Protein AF-A0A935JIX8-F1 (afdb_monomer_lite)

Sequence (141 aa):
MKSLLCLIFAALILSFLSGCTSTPKPPIAQLSLNVQKNVNPRVNEKRESESRPIVIRVYELKSLATFNESDFFSVRDHYKEVLSNELLNSEEFYLVPNQKLRLTRPLNLDTRYIGVVAAFREIETAQWRASTAVPVDERFS

Radius of gyration: 25.21 Å; chains: 1; bounding box: 54×29×88 Å

Foldseek 3Di:
DVVVVVVVVVVVVVVPPPDDDDDDDFDKDKDKDFAAQQAQWDQDPVRDTDHFKKKKKKFFFLDCPQVVPDDQCCCPVVVCVRRPPGTDDMDMDTGGHRDMDIDIDGDPNSGQKMKMAMDGVCPVPDPRIDMDTDDDPPPVD

pLDDT: mean 88.52, std 14.97, range [47.09, 98.75]

Secondary structure (DSSP, 8-state):
-HHHHHHHHHHHHGGG------PPPPPEEEEEEE--TTSSEEE-TTS-EEE--EEEEEEEES-SHHHHHS-HHHHHHSHHHHHGGGEEEEEEEEE-TT-EEEEEEEPPTT--EEEEEEE-S-TTTS--EEEEEPPP-GGG-

Structure (mmCIF, N/CA/C/O backbone):
data_AF-A0A935JIX8-F1
#
_entry.id   AF-A0A935JIX8-F1
#
loop_
_atom_site.group_PDB
_atom_site.id
_atom_site.type_symbol
_atom_site.label_atom_id
_atom_site.label_alt_id
_atom_site.label_comp_id
_atom_site.label_asym_id
_atom_site.label_entity_id
_atom_site.label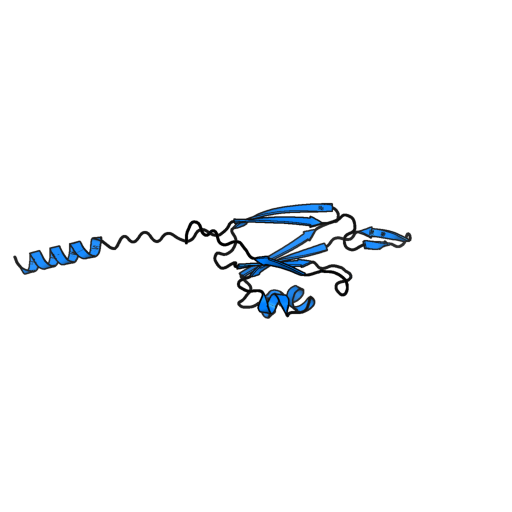_seq_id
_atom_site.pdbx_PDB_ins_code
_atom_site.Cartn_x
_atom_site.Cartn_y
_atom_site.Cartn_z
_atom_site.occupancy
_atom_site.B_iso_or_equiv
_atom_site.auth_seq_id
_atom_site.auth_comp_id
_atom_site.auth_asym_id
_atom_site.auth_atom_id
_atom_site.pdbx_PDB_model_num
ATOM 1 N N . MET A 1 1 ? -34.604 20.244 60.686 1.00 58.12 1 MET A N 1
ATOM 2 C CA . MET A 1 1 ? -33.384 19.406 60.815 1.00 58.12 1 MET A CA 1
ATOM 3 C C . MET A 1 1 ? -33.370 18.209 59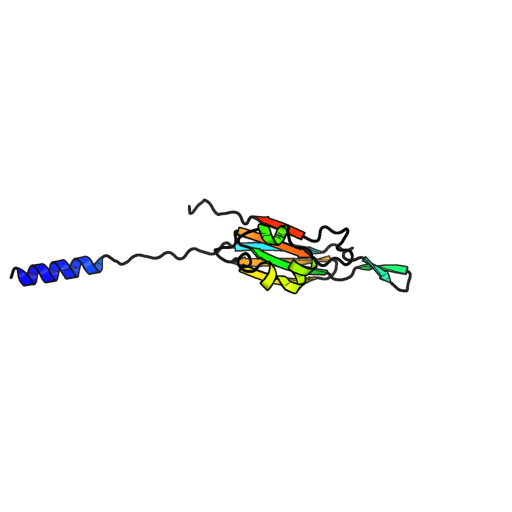.857 1.00 58.12 1 MET A C 1
ATOM 5 O O . MET A 1 1 ? -32.397 18.068 59.136 1.00 58.12 1 MET A O 1
ATOM 9 N N . LYS A 1 2 ? -34.442 17.402 59.754 1.00 54.53 2 LYS A N 1
ATOM 10 C CA . LYS A 1 2 ? -34.524 16.238 58.836 1.00 54.53 2 LYS A CA 1
ATOM 11 C C . LYS A 1 2 ? -34.370 16.594 57.342 1.00 54.53 2 LYS A C 1
ATOM 13 O O . LYS A 1 2 ? -33.636 15.927 56.628 1.00 54.53 2 LYS A O 1
ATOM 18 N N . SER A 1 3 ? -34.984 17.698 56.900 1.00 55.25 3 SER A N 1
ATOM 19 C CA . SER A 1 3 ? -34.879 18.191 55.511 1.00 55.25 3 SER A CA 1
ATOM 20 C C . SER A 1 3 ? -33.489 18.738 55.156 1.00 55.25 3 SER A C 1
ATOM 22 O O . SER A 1 3 ? -33.075 18.646 54.007 1.00 55.25 3 SER A O 1
ATOM 24 N N . LEU A 1 4 ? -32.761 19.281 56.140 1.00 59.28 4 LEU A N 1
ATOM 25 C CA . LEU A 1 4 ? -31.401 19.800 55.954 1.00 59.28 4 LEU A CA 1
ATOM 26 C C . LEU A 1 4 ? -30.385 18.649 55.883 1.00 59.28 4 LEU A C 1
ATOM 28 O O . LEU A 1 4 ? -29.485 18.669 55.055 1.00 59.28 4 LEU A O 1
ATOM 32 N N . LEU A 1 5 ? -30.593 17.601 56.689 1.00 58.69 5 LEU A N 1
ATOM 33 C CA . LEU A 1 5 ? -29.792 16.375 56.658 1.00 58.69 5 LEU A CA 1
ATOM 34 C C . LEU A 1 5 ? -29.950 15.616 55.325 1.00 58.69 5 LEU A C 1
ATOM 36 O O . LEU A 1 5 ? -28.978 15.079 54.809 1.00 58.69 5 LEU A O 1
ATOM 40 N N . CYS A 1 6 ? -31.152 15.629 54.737 1.00 56.78 6 CYS A N 1
ATOM 41 C CA . CYS A 1 6 ? -31.446 14.997 53.445 1.00 56.78 6 CYS A CA 1
ATOM 42 C C . CYS A 1 6 ? -30.776 15.731 52.263 1.00 56.78 6 CYS A C 1
ATOM 44 O O . CYS A 1 6 ? -30.220 15.090 51.375 1.00 56.78 6 CYS A O 1
ATOM 46 N N . LEU A 1 7 ? -30.746 17.071 52.298 1.00 57.03 7 LEU A N 1
ATOM 47 C CA . LEU A 1 7 ? -30.045 17.906 51.310 1.00 57.03 7 LEU A CA 1
ATOM 48 C C . LEU A 1 7 ? -28.519 17.720 51.355 1.00 57.03 7 LEU A C 1
ATOM 50 O O . LEU A 1 7 ? -27.879 17.666 50.308 1.00 57.03 7 LEU A O 1
ATOM 54 N N . ILE A 1 8 ? -27.941 17.561 52.551 1.00 59.75 8 ILE A N 1
ATOM 55 C CA . ILE A 1 8 ? -26.502 17.293 52.721 1.00 59.75 8 ILE A CA 1
ATOM 56 C C . ILE A 1 8 ? -26.146 15.886 52.213 1.00 59.75 8 ILE A C 1
ATOM 58 O O . ILE A 1 8 ? -25.119 15.712 51.559 1.00 59.75 8 ILE A O 1
ATOM 62 N N . PHE A 1 9 ? -27.012 14.892 52.441 1.00 59.19 9 PHE A N 1
ATOM 63 C CA . PHE A 1 9 ? -26.806 13.529 51.938 1.00 59.19 9 PHE A CA 1
ATOM 64 C C . PHE A 1 9 ? -26.919 13.447 50.405 1.00 59.19 9 PHE A C 1
ATOM 66 O O . PHE A 1 9 ? -26.129 12.757 49.768 1.00 59.19 9 PHE A O 1
ATOM 73 N N . ALA A 1 10 ? -27.843 14.202 49.800 1.00 59.91 10 ALA A N 1
ATOM 74 C CA . ALA A 1 10 ? -27.986 14.287 48.345 1.00 59.91 10 ALA A CA 1
ATOM 75 C C . ALA A 1 10 ? -26.792 14.991 47.668 1.00 59.91 10 ALA A C 1
ATOM 77 O O . ALA A 1 10 ? -26.350 14.565 46.603 1.00 59.91 10 ALA A O 1
ATOM 78 N N . ALA A 1 11 ? -26.227 16.025 48.303 1.00 59.22 11 ALA A N 1
ATOM 79 C CA . ALA A 1 11 ? -25.045 16.726 47.797 1.00 59.22 11 ALA A CA 1
ATOM 80 C C . ALA A 1 11 ? -23.758 15.882 47.889 1.00 59.22 11 ALA A C 1
ATOM 82 O O . ALA A 1 11 ? -22.872 16.021 47.050 1.00 59.22 11 ALA A O 1
ATOM 83 N N . LEU A 1 12 ? -23.659 14.974 48.868 1.00 58.03 12 LEU A N 1
ATOM 84 C CA . LEU A 1 12 ? -22.493 14.101 49.043 1.00 58.03 12 LEU A CA 1
ATOM 85 C C . LEU A 1 12 ? -22.431 12.967 48.001 1.00 58.03 12 LEU A C 1
ATOM 87 O O . LEU A 1 12 ? -21.345 12.515 47.648 1.00 58.03 12 LEU A O 1
ATOM 91 N N . ILE A 1 13 ? -23.583 12.545 47.466 1.00 60.00 13 ILE A N 1
ATOM 92 C CA . ILE A 1 13 ? -23.688 11.490 46.441 1.00 60.00 13 ILE A CA 1
ATOM 93 C C . ILE A 1 13 ? -23.290 12.009 45.045 1.00 60.00 13 ILE A C 1
ATOM 95 O O . ILE A 1 13 ? -22.760 11.248 44.236 1.00 60.00 13 ILE A O 1
ATOM 99 N N . LEU A 1 14 ? -23.457 13.308 44.767 1.00 57.06 14 LEU A N 1
ATOM 100 C CA . LEU A 1 14 ? -23.070 13.914 43.482 1.00 57.06 14 LEU A CA 1
ATOM 101 C C . LEU A 1 14 ? -21.549 14.093 43.312 1.00 57.06 14 LEU A C 1
ATOM 103 O O . LEU A 1 14 ? -21.069 14.240 42.190 1.00 57.06 14 LEU A O 1
ATOM 107 N N . SER A 1 15 ? -20.785 14.039 44.405 1.00 59.06 15 SER A N 1
ATOM 108 C CA . SER A 1 15 ? -19.331 14.261 44.414 1.00 59.06 15 SER A CA 1
ATOM 109 C C . SER A 1 15 ? -18.500 13.016 44.069 1.00 59.06 15 SER A C 1
ATOM 111 O O . SER A 1 15 ? -17.277 13.101 44.023 1.00 59.06 15 SER A O 1
ATOM 113 N N . PHE A 1 16 ? -19.136 11.866 43.814 1.00 58.94 16 PHE A N 1
ATOM 114 C CA . PHE A 1 16 ? -18.458 10.593 43.518 1.00 58.94 16 PHE A CA 1
ATOM 115 C C . PHE A 1 16 ? -18.415 10.208 42.027 1.00 58.94 16 PHE A C 1
ATOM 117 O O . PHE A 1 16 ? -17.933 9.129 41.695 1.00 58.94 16 PHE A O 1
ATOM 124 N N . LEU A 1 17 ? -18.849 11.076 41.104 1.00 59.16 17 LEU A N 1
ATOM 125 C CA . LEU A 1 17 ? -18.787 10.815 39.653 1.00 59.16 17 LEU A CA 1
ATOM 126 C C . LEU A 1 17 ? -17.530 11.372 38.958 1.00 59.16 17 LEU A C 1
ATOM 128 O O . LEU A 1 17 ? -17.558 11.701 37.773 1.00 59.16 17 LEU A O 1
ATOM 132 N N . SER A 1 18 ? -16.393 11.434 39.652 1.00 61.81 18 SER A N 1
ATOM 133 C CA . SER A 1 18 ? -15.092 11.669 39.011 1.00 61.81 18 SER A CA 1
ATOM 134 C C . SER A 1 18 ? -14.605 10.393 38.311 1.00 61.81 18 SER A C 1
ATOM 136 O O . SER A 1 18 ? -13.664 9.739 38.749 1.00 61.81 18 SER A O 1
ATOM 138 N N . GLY A 1 19 ? -15.282 10.003 37.230 1.00 61.88 19 GLY A N 1
ATOM 139 C CA . GLY A 1 19 ? -14.816 8.941 36.346 1.00 61.88 19 GLY A CA 1
ATOM 140 C C . GLY A 1 19 ? -13.619 9.427 35.530 1.00 61.88 19 GLY A C 1
ATOM 141 O O . GLY A 1 19 ? -13.766 10.284 34.661 1.00 61.88 19 GLY A O 1
ATOM 142 N N . CYS A 1 20 ? -12.431 8.882 35.789 1.00 69.88 20 CYS A N 1
ATOM 143 C CA . CYS A 1 20 ? -11.285 9.043 34.899 1.00 69.88 20 CYS A CA 1
ATOM 144 C C . CYS A 1 20 ? -11.568 8.288 33.594 1.00 69.88 20 CYS A C 1
ATOM 146 O O . CYS A 1 20 ? -11.413 7.071 33.533 1.00 69.88 20 CYS A O 1
ATOM 148 N N . THR A 1 21 ? -11.993 8.994 32.548 1.00 68.38 21 THR A N 1
ATOM 149 C CA . THR A 1 21 ? -12.050 8.421 31.200 1.00 68.38 21 THR A CA 1
ATOM 150 C C . THR A 1 21 ? -10.622 8.318 30.657 1.00 68.38 21 THR A C 1
ATOM 152 O O . THR A 1 21 ? -9.989 9.325 30.342 1.00 68.38 21 THR A O 1
ATOM 155 N N . SER A 1 22 ? -10.047 7.112 30.625 1.00 70.50 22 SER A N 1
ATOM 156 C CA . SER A 1 22 ? -8.771 6.887 29.942 1.00 70.50 22 SER A CA 1
ATOM 157 C C . SER A 1 22 ? -9.043 6.776 28.448 1.00 70.50 22 SER A C 1
ATOM 159 O O . SER A 1 22 ? -9.650 5.806 27.995 1.00 70.50 22 SER A O 1
ATOM 161 N N . THR A 1 23 ? -8.615 7.771 27.676 1.00 75.62 23 THR A N 1
ATOM 162 C CA . THR A 1 23 ? -8.717 7.720 26.219 1.00 75.62 23 THR A CA 1
ATOM 163 C C . THR A 1 23 ? -7.809 6.611 25.672 1.00 75.62 23 THR A C 1
ATOM 165 O O . THR A 1 23 ? -6.638 6.536 26.058 1.00 75.62 23 THR A O 1
ATOM 168 N N . PRO A 1 24 ? -8.314 5.732 24.784 1.00 79.25 24 PRO A N 1
ATOM 169 C CA . PRO A 1 24 ? -7.492 4.704 24.158 1.00 79.25 24 PRO A CA 1
ATOM 170 C C . PRO A 1 24 ? -6.310 5.329 23.413 1.00 79.25 24 PRO A C 1
ATOM 172 O O . PRO A 1 24 ? -6.476 6.290 22.656 1.00 79.25 24 PRO A O 1
ATOM 175 N N . LYS A 1 25 ? -5.104 4.794 23.625 1.00 83.75 25 LYS A N 1
ATOM 176 C CA . LYS A 1 25 ? -3.908 5.268 22.925 1.00 83.75 25 LYS A CA 1
ATOM 177 C C . LYS A 1 25 ? -3.842 4.630 21.534 1.00 83.75 25 LYS A C 1
ATOM 179 O O . LYS A 1 25 ? -3.917 3.405 21.446 1.00 83.75 25 LYS A O 1
ATOM 184 N N . PRO A 1 26 ? -3.644 5.415 20.461 1.00 85.56 26 PRO A N 1
ATOM 185 C CA . PRO A 1 26 ? -3.529 4.851 19.127 1.00 85.56 26 PRO A CA 1
ATOM 186 C C . PRO A 1 26 ? -2.311 3.929 18.979 1.00 85.56 26 PRO A C 1
ATOM 188 O O . PRO A 1 26 ? -1.241 4.247 19.521 1.00 85.56 26 PRO A O 1
ATOM 191 N N . PRO A 1 27 ? -2.436 2.812 18.238 1.00 87.38 27 PRO A N 1
ATOM 192 C CA . PRO A 1 27 ? -1.301 1.948 17.957 1.00 87.38 27 PRO A CA 1
ATOM 193 C C . PRO A 1 27 ? -0.271 2.691 17.097 1.00 87.38 27 PRO A C 1
ATOM 195 O O . PRO A 1 27 ? -0.619 3.503 16.239 1.00 87.38 27 PRO A O 1
ATOM 198 N N . ILE A 1 28 ? 1.016 2.425 17.330 1.00 90.56 28 ILE A N 1
ATOM 199 C CA . ILE A 1 28 ? 2.112 3.024 16.559 1.00 90.56 28 ILE A CA 1
ATOM 200 C C . ILE A 1 28 ? 2.622 2.003 15.548 1.00 90.56 28 ILE A C 1
ATOM 202 O O . ILE A 1 28 ? 3.109 0.941 15.932 1.00 90.56 28 ILE A O 1
ATOM 206 N N . ALA A 1 29 ? 2.568 2.350 14.265 1.00 90.94 29 ALA A N 1
ATOM 207 C CA . ALA A 1 29 ? 3.120 1.529 13.198 1.00 90.94 29 ALA A CA 1
ATOM 208 C C . ALA A 1 29 ? 4.496 2.031 12.757 1.00 90.94 29 ALA A C 1
ATOM 210 O O . ALA A 1 29 ? 4.761 3.236 12.707 1.00 90.94 29 ALA A O 1
ATOM 211 N N . GLN A 1 30 ? 5.357 1.080 12.392 1.00 93.25 30 GLN A N 1
ATOM 212 C CA . GLN A 1 30 ? 6.604 1.332 11.680 1.00 93.25 30 GLN A CA 1
ATOM 213 C C . GLN A 1 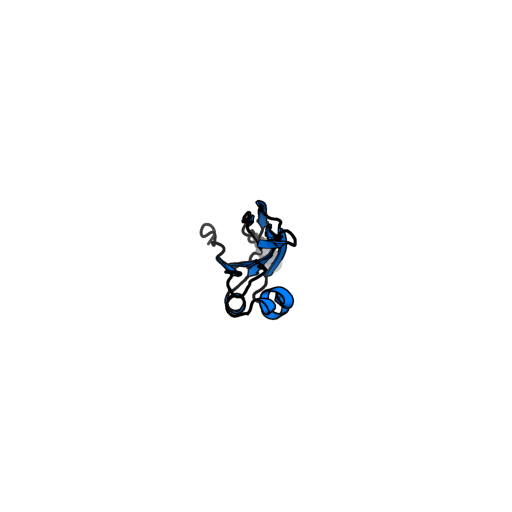30 ? 6.477 0.765 10.269 1.00 93.25 30 GLN A C 1
ATOM 215 O O . GLN A 1 30 ? 6.425 -0.449 10.082 1.00 93.25 30 GLN A O 1
ATOM 220 N N . LEU A 1 31 ? 6.435 1.644 9.274 1.00 92.56 31 LEU A N 1
ATOM 221 C CA . LEU A 1 31 ? 6.364 1.268 7.870 1.00 92.56 31 LEU A CA 1
ATOM 222 C C . LEU A 1 31 ? 7.746 1.401 7.226 1.00 92.56 31 LEU A C 1
ATOM 224 O O . LEU A 1 31 ? 8.403 2.432 7.365 1.00 92.56 31 LEU A O 1
ATOM 228 N N . SER A 1 32 ? 8.172 0.375 6.485 1.00 96.12 32 SER A N 1
ATOM 229 C CA . SER A 1 32 ? 9.389 0.409 5.667 1.00 96.12 32 SER A CA 1
ATOM 230 C C . SER A 1 32 ? 9.046 0.086 4.217 1.00 96.12 32 SER A C 1
ATOM 232 O O . SER A 1 32 ? 8.748 -1.060 3.891 1.00 96.12 32 SER A O 1
ATOM 234 N N . LEU A 1 33 ? 9.137 1.082 3.339 1.00 96.56 33 LEU A N 1
ATOM 235 C CA . LEU A 1 33 ? 8.995 0.909 1.894 1.00 96.56 33 LEU A CA 1
ATOM 236 C C . LEU A 1 33 ? 10.388 0.840 1.269 1.00 96.56 33 LEU A C 1
ATOM 238 O O . LEU A 1 33 ? 11.155 1.801 1.340 1.00 96.56 33 LEU A O 1
ATOM 242 N N . ASN A 1 34 ? 10.723 -0.305 0.676 1.00 97.69 34 ASN A N 1
ATOM 243 C CA . ASN A 1 34 ? 12.036 -0.566 0.090 1.00 97.69 34 ASN A CA 1
ATOM 244 C C . ASN A 1 34 ? 11.881 -0.792 -1.415 1.00 97.69 34 ASN A C 1
ATOM 246 O O . ASN A 1 34 ? 11.445 -1.861 -1.841 1.00 97.69 34 ASN A O 1
ATOM 250 N N . VAL A 1 35 ? 12.238 0.207 -2.221 1.00 97.75 35 VAL A N 1
ATOM 251 C CA . VAL A 1 35 ? 12.108 0.130 -3.677 1.00 97.75 35 VAL A CA 1
ATOM 252 C C . VAL A 1 35 ? 13.350 -0.509 -4.282 1.00 97.75 35 VAL A C 1
ATOM 254 O O . VAL A 1 35 ? 14.472 -0.043 -4.085 1.00 97.75 35 VAL A O 1
ATOM 257 N N . GLN A 1 36 ? 13.144 -1.586 -5.036 1.00 96.44 36 GLN A N 1
ATOM 258 C CA . GLN A 1 36 ? 14.224 -2.327 -5.681 1.00 96.44 36 GLN A CA 1
ATOM 259 C C . GLN A 1 36 ? 14.860 -1.535 -6.828 1.00 96.44 36 GLN A C 1
ATOM 261 O O . GLN A 1 36 ? 14.227 -0.683 -7.455 1.00 96.44 36 GLN A O 1
ATOM 266 N N . LYS A 1 37 ? 16.121 -1.850 -7.141 1.00 95.75 37 LYS A N 1
ATOM 267 C CA . LYS A 1 37 ? 16.881 -1.198 -8.220 1.00 95.75 37 LYS A CA 1
ATOM 268 C C . LYS A 1 37 ? 16.178 -1.279 -9.575 1.00 95.75 37 LYS A C 1
ATOM 270 O O . LYS A 1 37 ? 16.274 -0.345 -10.361 1.00 95.75 37 LYS A O 1
ATOM 275 N N . ASN A 1 38 ? 15.523 -2.397 -9.864 1.00 94.31 38 ASN A N 1
ATOM 276 C CA . ASN A 1 38 ? 14.923 -2.730 -11.155 1.00 94.31 38 ASN A CA 1
ATOM 277 C C . ASN A 1 38 ? 13.412 -2.451 -11.215 1.00 94.31 38 ASN A C 1
ATOM 279 O O . ASN A 1 38 ? 12.723 -3.067 -12.021 1.00 94.31 38 ASN A O 1
ATOM 283 N N . VAL A 1 39 ? 12.880 -1.572 -10.359 1.00 96.50 39 VAL A N 1
ATOM 284 C CA . VAL A 1 39 ? 11.456 -1.213 -10.396 1.00 96.50 39 VAL A CA 1
ATOM 285 C C . VAL A 1 39 ? 11.082 -0.561 -11.738 1.00 96.50 39 VAL A C 1
ATOM 287 O O . VAL A 1 39 ? 11.846 0.238 -12.284 1.00 96.50 39 VAL A O 1
ATOM 290 N N . ASN A 1 40 ? 9.910 -0.923 -12.276 1.00 95.69 40 ASN A N 1
ATOM 291 C CA . ASN A 1 40 ? 9.352 -0.406 -13.534 1.00 95.69 40 ASN A CA 1
ATOM 292 C C . ASN A 1 40 ? 10.393 -0.268 -14.675 1.00 95.69 40 ASN A C 1
ATOM 294 O O . ASN A 1 40 ? 10.576 0.832 -15.207 1.00 95.69 40 ASN A O 1
ATOM 298 N N . PRO A 1 41 ? 11.098 -1.351 -15.061 1.00 94.00 41 PRO A N 1
ATOM 299 C CA . PRO A 1 41 ? 12.208 -1.270 -16.008 1.00 94.00 41 PRO A CA 1
ATOM 300 C C . PRO A 1 41 ? 11.690 -0.994 -17.422 1.00 94.00 41 PRO A C 1
ATOM 302 O O . PRO A 1 41 ? 10.781 -1.671 -17.895 1.00 94.00 41 PRO A O 1
ATOM 305 N N . ARG A 1 42 ? 12.233 -0.005 -18.133 1.00 92.19 42 ARG A N 1
ATOM 306 C CA . ARG A 1 42 ? 11.862 0.349 -19.516 1.00 92.19 42 ARG A CA 1
ATOM 307 C C . ARG A 1 42 ? 13.085 0.312 -20.421 1.00 92.19 42 ARG A C 1
ATOM 309 O O . ARG A 1 42 ? 14.143 0.772 -20.022 1.00 92.19 42 ARG A O 1
ATOM 316 N N . VAL A 1 43 ? 12.922 -0.150 -21.657 1.00 93.06 43 VAL A N 1
ATOM 317 C CA . VAL A 1 43 ? 13.957 0.013 -22.684 1.00 93.06 43 VAL A CA 1
ATOM 318 C C . VAL A 1 43 ? 13.924 1.453 -23.203 1.00 93.06 43 VAL A C 1
ATOM 320 O O . VAL A 1 43 ? 12.884 1.920 -23.674 1.00 93.06 43 VAL A O 1
ATOM 323 N N . ASN A 1 44 ? 15.037 2.172 -23.075 1.00 90.25 44 ASN A N 1
ATOM 324 C CA . ASN A 1 44 ? 15.183 3.535 -23.588 1.00 90.25 44 ASN A CA 1
ATOM 325 C C . ASN A 1 44 ? 15.579 3.545 -25.083 1.00 90.25 44 ASN A C 1
ATOM 327 O O . ASN A 1 44 ? 15.780 2.499 -25.700 1.00 90.25 44 ASN A O 1
ATOM 331 N N . GLU A 1 45 ? 15.721 4.732 -25.677 1.00 93.19 45 GLU A N 1
ATOM 332 C CA . GLU A 1 45 ? 16.084 4.902 -27.098 1.00 93.19 45 GLU A CA 1
ATOM 333 C C . GLU A 1 45 ? 17.434 4.264 -27.467 1.00 93.19 45 GLU A C 1
ATOM 335 O O . GLU A 1 45 ? 17.641 3.857 -28.609 1.00 93.19 45 GLU A O 1
ATOM 340 N N . LYS A 1 46 ? 18.336 4.109 -26.490 1.00 94.25 46 LYS A N 1
ATOM 341 C CA . LYS A 1 46 ? 19.649 3.468 -26.649 1.00 94.25 46 LYS A CA 1
ATOM 342 C C . LYS A 1 46 ? 19.605 1.944 -26.501 1.00 94.25 46 LYS A C 1
ATOM 344 O O . LYS A 1 46 ? 20.651 1.306 -26.530 1.00 94.25 46 LYS A O 1
ATOM 349 N N . ARG A 1 47 ? 18.412 1.349 -26.373 1.00 92.94 47 ARG A N 1
ATOM 350 C CA . ARG A 1 47 ? 18.194 -0.086 -26.108 1.00 92.94 47 ARG A CA 1
ATOM 351 C C . ARG A 1 47 ? 18.746 -0.563 -24.760 1.00 92.94 47 ARG A C 1
ATOM 353 O O . ARG A 1 47 ? 19.045 -1.742 -24.593 1.00 92.94 47 ARG A O 1
ATOM 360 N N . GLU A 1 48 ? 18.837 0.333 -23.784 1.00 93.62 48 GLU A N 1
ATOM 361 C CA . GLU A 1 48 ? 19.279 0.016 -22.424 1.00 93.62 48 GLU A CA 1
ATOM 362 C C . GLU A 1 48 ? 18.080 -0.066 -21.472 1.00 93.62 48 GLU A C 1
ATOM 364 O O . GLU A 1 48 ? 17.090 0.652 -21.637 1.00 93.62 48 GLU A O 1
ATOM 369 N N . SER A 1 49 ? 18.168 -0.928 -20.454 1.00 91.44 49 SER A N 1
ATOM 370 C CA . SER A 1 49 ? 17.159 -1.002 -19.393 1.00 91.44 49 SER A CA 1
ATOM 371 C C . SER A 1 49 ? 17.323 0.158 -18.412 1.00 91.44 49 SER A C 1
ATOM 373 O O . SER A 1 49 ? 18.341 0.273 -17.733 1.00 91.44 49 SER A O 1
ATOM 375 N N . GLU A 1 50 ? 16.277 0.960 -18.269 1.00 94.25 50 GLU A N 1
ATOM 376 C CA . GLU A 1 50 ? 16.199 2.106 -17.374 1.00 94.25 50 GLU A CA 1
ATOM 377 C C . GLU A 1 50 ? 15.043 1.924 -16.383 1.00 94.25 50 GLU A C 1
ATOM 379 O O . GLU A 1 50 ? 13.876 1.823 -16.769 1.00 94.25 50 GLU A O 1
ATOM 384 N N . SER A 1 51 ? 15.361 1.892 -15.091 1.00 96.00 51 SER A N 1
ATOM 385 C CA . SER A 1 51 ? 14.361 1.804 -14.024 1.00 96.00 51 SER A CA 1
ATOM 386 C C . SER A 1 51 ? 13.624 3.126 -13.849 1.00 96.00 51 SER A C 1
ATOM 388 O O . SER A 1 51 ? 14.239 4.195 -13.847 1.00 96.00 51 SER A O 1
ATOM 390 N N . ARG A 1 52 ? 12.306 3.062 -13.653 1.00 96.69 52 ARG A N 1
ATOM 391 C CA . ARG A 1 52 ? 11.455 4.245 -13.474 1.00 96.69 52 ARG A CA 1
ATOM 392 C C . ARG A 1 52 ? 10.846 4.286 -12.072 1.00 96.69 52 ARG A C 1
ATOM 394 O O . ARG A 1 52 ? 10.677 3.239 -11.458 1.00 96.69 52 ARG A O 1
ATOM 401 N N . PRO A 1 53 ? 10.519 5.477 -11.547 1.00 97.25 53 PRO A N 1
ATOM 402 C CA . PRO A 1 53 ? 9.876 5.607 -10.242 1.00 97.25 53 PRO A CA 1
ATOM 403 C C . PRO A 1 53 ? 8.555 4.835 -10.131 1.00 97.25 53 PRO A C 1
ATOM 405 O O . PRO A 1 53 ? 7.953 4.431 -11.132 1.00 97.25 53 PRO A O 1
ATOM 408 N N . ILE A 1 54 ? 8.111 4.637 -8.894 1.00 98.06 54 ILE A N 1
ATOM 409 C CA . ILE A 1 54 ? 6.856 3.968 -8.558 1.00 98.06 54 ILE A CA 1
ATOM 410 C C . ILE A 1 54 ? 6.036 4.826 -7.600 1.00 98.06 54 ILE A C 1
ATOM 412 O O . ILE A 1 54 ? 6.578 5.461 -6.695 1.00 98.06 54 ILE A O 1
ATOM 416 N N . VAL A 1 55 ? 4.720 4.819 -7.800 1.00 98.06 55 VAL A N 1
ATOM 417 C CA . VAL A 1 55 ? 3.763 5.390 -6.851 1.00 98.06 55 VAL A CA 1
ATOM 418 C C . VAL A 1 55 ? 3.228 4.274 -5.969 1.00 98.06 55 VAL A C 1
ATOM 420 O O . VAL A 1 55 ? 2.725 3.274 -6.482 1.00 98.06 55 VAL A O 1
ATOM 423 N N . ILE A 1 56 ? 3.322 4.451 -4.656 1.00 98.25 56 ILE A N 1
ATOM 424 C CA . ILE A 1 56 ? 2.794 3.524 -3.657 1.00 98.25 56 ILE A CA 1
ATOM 425 C C . ILE A 1 56 ? 1.769 4.262 -2.808 1.00 98.25 56 ILE A C 1
ATOM 427 O O . ILE A 1 56 ? 2.082 5.303 -2.239 1.00 98.25 56 ILE A O 1
ATOM 431 N N . ARG A 1 57 ? 0.566 3.705 -2.690 1.00 98.38 57 ARG A N 1
ATOM 432 C CA . ARG A 1 57 ? -0.465 4.176 -1.771 1.00 98.38 57 ARG A CA 1
ATOM 433 C C . ARG A 1 57 ? -0.619 3.192 -0.625 1.00 98.38 57 ARG A C 1
ATOM 435 O O . ARG A 1 57 ? -0.719 1.987 -0.844 1.00 98.38 57 ARG A O 1
ATOM 442 N N . VAL A 1 58 ? -0.617 3.720 0.587 1.00 98.19 58 VAL A N 1
ATOM 443 C CA . VAL A 1 58 ? -0.826 2.980 1.829 1.00 98.19 58 VAL A CA 1
ATOM 444 C C . VAL A 1 58 ? -2.188 3.373 2.372 1.00 98.19 58 VAL A C 1
ATOM 446 O O . VAL A 1 58 ? -2.520 4.556 2.382 1.00 98.19 58 VAL A O 1
ATOM 449 N N . TYR A 1 59 ? -2.963 2.393 2.817 1.00 98.44 59 TYR A N 1
ATOM 450 C CA . TYR A 1 59 ? -4.301 2.576 3.363 1.00 98.44 59 TYR A CA 1
ATOM 451 C C . TYR A 1 59 ? -4.346 2.040 4.784 1.00 98.44 59 TYR A C 1
ATOM 453 O O . TYR A 1 59 ? -3.841 0.951 5.060 1.00 98.44 59 TYR A O 1
ATOM 461 N N . GLU A 1 60 ? -5.007 2.778 5.659 1.00 98.31 60 GLU A N 1
ATOM 462 C CA . GLU A 1 60 ? -5.485 2.268 6.934 1.00 98.31 60 GLU A CA 1
ATOM 463 C C . GLU A 1 60 ? -6.935 1.830 6.760 1.00 98.31 60 GLU A C 1
ATOM 465 O O . GLU A 1 60 ? -7.765 2.608 6.277 1.00 98.31 60 GLU A O 1
ATOM 470 N N . LEU A 1 61 ? -7.230 0.582 7.120 1.00 98.62 61 LEU A N 1
ATOM 471 C CA . LEU A 1 61 ? -8.496 -0.064 6.796 1.00 98.62 61 LEU A CA 1
ATOM 472 C C . LEU A 1 61 ? -9.138 -0.724 8.023 1.00 98.62 61 LEU A C 1
ATOM 474 O O . LEU A 1 61 ? -8.452 -1.333 8.852 1.00 98.62 61 LEU A O 1
ATOM 478 N N . LYS A 1 62 ? -10.472 -0.659 8.101 1.00 98.12 62 LYS A N 1
ATOM 479 C CA . LYS A 1 62 ? -11.285 -1.423 9.069 1.00 98.12 62 LYS A CA 1
ATOM 480 C C . LYS A 1 62 ? -11.451 -2.889 8.663 1.00 98.12 62 LYS A C 1
ATOM 482 O O . LYS A 1 62 ? -11.547 -3.760 9.522 1.00 98.12 62 LYS A O 1
ATOM 487 N N . SER A 1 63 ? -11.496 -3.150 7.359 1.00 98.12 63 SER A N 1
ATOM 488 C CA . SER A 1 63 ? -11.769 -4.448 6.734 1.00 98.12 63 SER A CA 1
ATOM 489 C C . SER A 1 63 ? -10.996 -4.548 5.415 1.00 98.12 63 SER A C 1
ATOM 491 O O . SER A 1 63 ? -10.565 -3.536 4.868 1.00 98.12 63 SER A O 1
ATOM 493 N N . LEU A 1 64 ? -10.784 -5.773 4.930 1.00 98.56 64 LEU A N 1
ATOM 494 C CA . LEU A 1 64 ? -10.145 -6.038 3.638 1.00 98.56 64 LEU A CA 1
ATOM 495 C C . LEU A 1 64 ? -11.132 -6.482 2.553 1.00 98.56 64 LEU A C 1
ATOM 497 O O . LEU A 1 64 ? -10.678 -6.785 1.453 1.00 98.56 64 LEU A O 1
ATOM 501 N N . ALA A 1 65 ? -12.434 -6.573 2.847 1.00 98.19 65 ALA A N 1
ATOM 502 C CA . ALA A 1 65 ? -13.409 -7.165 1.932 1.00 98.19 65 ALA A CA 1
ATOM 503 C C . ALA A 1 65 ? -13.425 -6.429 0.585 1.00 98.19 65 ALA A C 1
ATOM 505 O O . ALA A 1 65 ? -13.029 -6.999 -0.433 1.00 98.19 65 ALA A O 1
ATOM 506 N N . THR A 1 66 ? -13.730 -5.130 0.588 1.00 98.56 66 THR A N 1
ATOM 507 C CA . THR A 1 66 ? -13.769 -4.349 -0.653 1.00 98.56 66 THR A CA 1
ATOM 508 C C . THR A 1 66 ? -12.371 -4.148 -1.228 1.00 98.56 66 THR A C 1
ATOM 510 O O . THR A 1 66 ? -12.179 -4.219 -2.443 1.00 98.56 66 THR A O 1
ATOM 513 N N . PHE A 1 67 ? -11.362 -3.956 -0.370 1.00 98.75 67 PHE A N 1
ATOM 514 C CA . PHE A 1 67 ? -9.970 -3.790 -0.802 1.00 98.75 67 PHE A CA 1
ATOM 515 C C . PHE A 1 67 ? -9.439 -4.985 -1.601 1.00 98.75 67 PHE A C 1
ATOM 517 O O . PHE A 1 67 ? -8.683 -4.774 -2.549 1.00 98.75 67 PHE A O 1
ATOM 524 N N . ASN A 1 68 ? -9.809 -6.217 -1.235 1.00 98.38 68 ASN A N 1
ATOM 525 C CA . ASN A 1 68 ? -9.361 -7.442 -1.900 1.00 98.38 68 ASN A CA 1
ATOM 526 C C . ASN A 1 68 ? -10.186 -7.789 -3.148 1.00 98.38 68 ASN A C 1
ATOM 528 O O . ASN A 1 68 ? -9.653 -8.397 -4.076 1.00 98.38 68 ASN A O 1
ATOM 532 N N . GLU A 1 69 ? -11.461 -7.420 -3.184 1.00 97.75 69 GLU A N 1
ATOM 533 C CA . GLU A 1 69 ? -12.352 -7.737 -4.308 1.00 97.75 69 GLU A CA 1
ATOM 534 C C . GLU A 1 69 ? -12.245 -6.728 -5.455 1.00 97.75 69 GLU A C 1
ATOM 536 O O . GLU A 1 69 ? -12.452 -7.077 -6.615 1.00 97.75 69 GLU A O 1
ATOM 541 N N . SER A 1 70 ? -11.874 -5.487 -5.145 1.00 98.19 70 SER A N 1
ATOM 542 C CA . SER A 1 70 ? -11.789 -4.413 -6.132 1.00 98.19 70 SER A CA 1
ATOM 543 C C . SER A 1 70 ? -10.605 -4.579 -7.089 1.00 98.19 70 SER A C 1
ATOM 545 O O . SER A 1 70 ? -9.527 -5.055 -6.706 1.00 98.19 70 SER A O 1
ATOM 547 N N . ASP A 1 71 ? -10.792 -4.135 -8.332 1.00 97.88 71 ASP A N 1
ATOM 548 C CA . ASP A 1 71 ? -9.725 -4.043 -9.326 1.00 97.88 71 ASP A CA 1
ATOM 549 C C . ASP A 1 71 ? -8.726 -2.914 -9.004 1.00 97.88 71 ASP A C 1
ATOM 551 O O . ASP A 1 71 ? -8.960 -2.067 -8.136 1.00 97.88 71 ASP A O 1
ATOM 555 N N . PHE A 1 72 ? -7.602 -2.906 -9.726 1.00 97.69 72 PHE A N 1
ATOM 556 C CA . PHE A 1 72 ? -6.515 -1.947 -9.533 1.00 97.69 72 PHE A CA 1
ATOM 557 C C . PHE A 1 72 ? -6.949 -0.483 -9.686 1.00 97.69 72 PHE A C 1
ATOM 559 O O . PHE A 1 72 ? -6.595 0.338 -8.842 1.00 97.69 72 PHE A O 1
ATOM 566 N N . PHE A 1 73 ? -7.683 -0.142 -10.748 1.00 96.38 73 PHE A N 1
ATOM 567 C CA . PHE A 1 73 ? -8.058 1.243 -11.047 1.00 96.38 73 PHE A CA 1
ATOM 568 C C . PHE A 1 73 ? -9.064 1.764 -10.022 1.00 96.38 73 PHE A C 1
ATOM 570 O O . PHE A 1 73 ? -8.905 2.869 -9.502 1.00 96.38 73 PHE A O 1
ATOM 577 N N . SER A 1 74 ? -10.023 0.922 -9.642 1.00 98.00 74 SER A N 1
ATOM 578 C CA . SER A 1 74 ? -10.993 1.193 -8.585 1.00 98.00 74 SER A CA 1
ATOM 579 C C . SER A 1 74 ? -10.299 1.564 -7.268 1.00 98.00 74 SER A C 1
ATOM 581 O O . SER A 1 74 ? -10.541 2.642 -6.721 1.00 98.00 74 SER A O 1
ATOM 583 N N . VAL A 1 75 ? -9.371 0.734 -6.774 1.00 97.56 75 VAL A N 1
ATOM 584 C CA . VAL A 1 75 ? -8.686 1.018 -5.496 1.00 97.56 75 VAL A CA 1
ATOM 585 C C . VAL A 1 75 ? -7.594 2.072 -5.596 1.00 97.56 75 VAL A C 1
ATOM 587 O O . VAL A 1 75 ? -7.159 2.571 -4.561 1.00 97.56 75 VAL A O 1
ATOM 590 N N . ARG A 1 76 ? -7.103 2.405 -6.789 1.00 96.31 76 ARG A N 1
ATOM 591 C CA . ARG A 1 76 ? -6.044 3.403 -6.969 1.00 96.31 76 ARG A CA 1
ATOM 592 C C . ARG A 1 76 ? -6.609 4.806 -7.148 1.00 96.31 76 ARG A C 1
ATOM 594 O O . ARG A 1 76 ? -6.197 5.715 -6.429 1.00 96.31 76 ARG A O 1
ATOM 601 N N . ASP A 1 77 ? -7.532 4.960 -8.087 1.00 96.12 77 ASP A N 1
ATOM 602 C CA . ASP A 1 77 ? -7.981 6.261 -8.584 1.00 96.12 77 ASP A CA 1
ATOM 603 C C . ASP A 1 77 ? -9.308 6.695 -7.933 1.00 96.12 77 ASP A C 1
ATOM 605 O O . ASP A 1 77 ? -9.538 7.889 -7.741 1.00 96.12 77 ASP A O 1
ATOM 609 N N . HIS A 1 78 ? -10.140 5.735 -7.506 1.00 98.12 78 HIS A N 1
ATOM 610 C CA . HIS A 1 78 ? -11.472 5.957 -6.910 1.00 98.12 78 HIS A CA 1
ATOM 611 C C . HIS A 1 78 ? -11.591 5.404 -5.483 1.00 98.12 78 HIS A C 1
ATOM 613 O O . HIS A 1 78 ? -12.654 5.010 -5.006 1.00 98.12 78 HIS A O 1
ATOM 619 N N . TYR A 1 79 ? -10.461 5.341 -4.784 1.00 98.25 79 TYR A N 1
ATOM 620 C CA . TYR A 1 79 ? -10.335 4.626 -3.520 1.00 98.25 79 TYR A CA 1
ATOM 621 C C . TYR A 1 79 ? -11.260 5.133 -2.409 1.00 98.25 79 TYR A C 1
ATOM 623 O O . TYR A 1 79 ? -11.651 4.347 -1.551 1.00 98.25 79 TYR A O 1
ATOM 631 N N . LYS A 1 80 ? -11.603 6.428 -2.387 1.00 98.44 80 LYS A N 1
ATOM 632 C CA . LYS A 1 80 ? -12.480 6.992 -1.350 1.00 98.44 80 LYS A CA 1
ATOM 633 C C . LYS A 1 80 ? -13.901 6.475 -1.508 1.00 98.44 80 LYS A C 1
ATOM 635 O O . LYS A 1 80 ? -14.524 6.090 -0.527 1.00 98.44 80 LYS A O 1
ATOM 640 N N . GLU A 1 81 ? -14.390 6.462 -2.739 1.00 98.50 81 GLU A N 1
ATOM 641 C CA . GLU A 1 81 ? -15.727 6.010 -3.094 1.00 98.50 81 GLU A CA 1
ATOM 642 C C . GLU A 1 81 ? -15.833 4.488 -2.982 1.00 98.50 81 GLU A C 1
ATOM 644 O O . GLU A 1 81 ? -16.796 3.981 -2.415 1.00 98.50 81 GLU A O 1
ATOM 649 N N . VAL A 1 82 ? -14.817 3.773 -3.472 1.00 98.25 82 VAL A N 1
ATOM 650 C CA . VAL A 1 82 ? -14.770 2.306 -3.488 1.00 98.25 82 VAL A CA 1
ATOM 651 C C . VAL A 1 82 ? -14.639 1.741 -2.077 1.00 98.2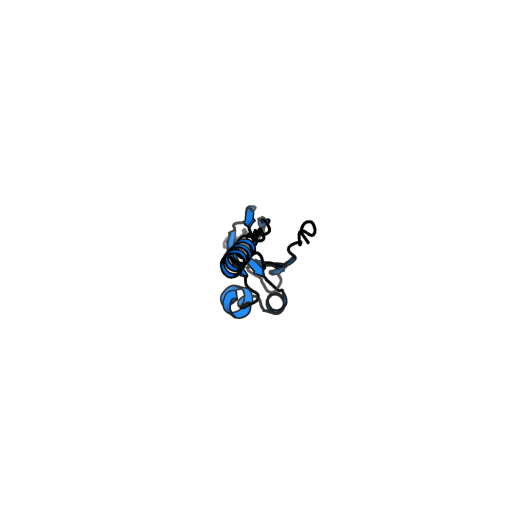5 82 VAL A C 1
ATOM 653 O O . VAL A 1 82 ? -15.425 0.888 -1.685 1.00 98.25 82 VAL A O 1
ATOM 656 N N . LEU A 1 83 ? -13.673 2.220 -1.289 1.00 98.50 83 LEU A N 1
ATOM 657 C CA . LEU A 1 83 ? -13.417 1.675 0.047 1.00 98.50 83 LEU A CA 1
ATOM 658 C C . LEU A 1 83 ? -14.364 2.261 1.102 1.00 98.50 83 LEU A C 1
ATOM 660 O O . LEU A 1 83 ? -14.622 1.606 2.107 1.00 98.50 83 LEU A O 1
ATOM 664 N N . SER A 1 84 ? -14.901 3.464 0.872 1.00 97.88 84 SER A N 1
ATOM 665 C CA . SER A 1 84 ? -15.981 4.080 1.649 1.00 97.88 84 SER A CA 1
ATOM 666 C C . SER A 1 84 ? -15.799 3.939 3.170 1.00 97.88 84 SER A C 1
ATOM 668 O O . SER A 1 84 ? -14.856 4.487 3.740 1.00 97.88 84 SER A O 1
ATOM 670 N N . ASN A 1 85 ? -16.677 3.191 3.841 1.00 97.56 85 ASN A N 1
ATOM 671 C CA . ASN A 1 85 ? -16.664 2.968 5.284 1.00 97.56 85 ASN A CA 1
ATOM 672 C C . ASN A 1 85 ? -15.512 2.076 5.781 1.00 97.56 85 ASN A C 1
ATOM 674 O O . ASN A 1 85 ? -15.233 2.077 6.983 1.00 97.56 85 ASN A O 1
ATOM 678 N N . GLU A 1 86 ? -14.854 1.319 4.901 1.00 98.38 86 GLU A N 1
ATOM 679 C CA . GLU A 1 86 ? -13.667 0.534 5.239 1.00 98.38 86 GLU A CA 1
ATOM 680 C C . GLU A 1 86 ? -12.408 1.404 5.319 1.00 98.38 86 GLU A C 1
ATOM 682 O O . GLU A 1 86 ? -11.471 1.033 6.028 1.00 98.38 86 GLU A O 1
ATOM 687 N N . LEU A 1 87 ? -12.379 2.556 4.639 1.00 98.69 87 LEU A N 1
ATOM 688 C CA . LEU A 1 87 ? -11.236 3.464 4.615 1.00 98.69 87 LEU A CA 1
ATOM 689 C C . LEU A 1 87 ? -11.194 4.364 5.852 1.00 98.69 87 LEU A C 1
ATOM 691 O O . LEU A 1 87 ? -12.131 5.104 6.139 1.00 98.69 87 LEU A O 1
ATOM 695 N N . LEU A 1 88 ? -10.056 4.362 6.542 1.00 98.31 88 LEU A N 1
ATOM 696 C CA . LEU A 1 88 ? -9.784 5.263 7.665 1.00 98.31 88 LEU A CA 1
ATOM 697 C C . LEU A 1 88 ? -8.829 6.385 7.286 1.00 98.31 88 LEU A C 1
ATOM 699 O O . LEU A 1 88 ? -9.009 7.529 7.699 1.00 98.31 88 LEU A O 1
ATOM 703 N N . ASN A 1 89 ? -7.795 6.042 6.525 1.00 97.88 89 ASN A N 1
ATOM 704 C CA . ASN A 1 89 ? -6.760 6.967 6.099 1.00 97.88 89 ASN A CA 1
ATOM 705 C C . ASN A 1 89 ? -6.060 6.432 4.846 1.00 97.88 89 ASN A C 1
ATOM 707 O O . ASN A 1 89 ? -6.073 5.229 4.578 1.00 97.88 89 ASN A O 1
ATOM 711 N N . SER A 1 90 ? -5.416 7.318 4.093 1.00 97.94 90 SER A N 1
ATOM 712 C CA . SER A 1 90 ? -4.547 6.929 2.987 1.00 97.94 90 SER A CA 1
ATOM 713 C C . SER A 1 90 ? -3.418 7.931 2.788 1.00 97.94 90 SER A C 1
ATOM 715 O O . SER A 1 90 ? -3.670 9.135 2.824 1.00 97.94 90 SER A O 1
ATOM 717 N N . GLU A 1 91 ? -2.230 7.449 2.448 1.00 97.19 91 GLU A N 1
ATOM 718 C CA . GLU A 1 91 ? -1.082 8.282 2.083 1.00 97.19 91 GLU A CA 1
ATOM 719 C C . GLU A 1 91 ? -0.434 7.752 0.801 1.00 97.19 91 GLU A C 1
ATOM 721 O O . GLU A 1 91 ? -0.378 6.542 0.577 1.00 97.19 91 GLU A O 1
ATOM 726 N N . GLU A 1 92 ? 0.031 8.654 -0.059 1.00 97.88 92 GLU A N 1
ATOM 727 C CA . GLU A 1 92 ? 0.663 8.316 -1.332 1.00 97.88 92 GLU A CA 1
ATOM 728 C C . GLU A 1 92 ? 2.121 8.771 -1.354 1.00 97.88 92 GLU A C 1
ATOM 730 O O . GLU A 1 92 ? 2.456 9.879 -0.937 1.00 97.88 92 GLU A O 1
ATOM 735 N N . PHE A 1 93 ? 2.986 7.914 -1.889 1.00 97.94 93 PHE A N 1
ATOM 736 C CA . PHE A 1 93 ? 4.418 8.133 -1.977 1.00 97.94 93 PHE A CA 1
ATOM 737 C C . PHE A 1 93 ? 4.900 7.937 -3.406 1.00 97.94 93 PHE A C 1
ATOM 739 O O . PHE A 1 93 ? 4.660 6.897 -4.019 1.00 97.94 93 PHE A O 1
ATOM 746 N N . TYR A 1 94 ? 5.659 8.908 -3.903 1.00 98.12 94 TYR A N 1
ATOM 747 C CA . TYR A 1 94 ? 6.447 8.775 -5.121 1.00 98.12 94 TYR A CA 1
ATOM 748 C C . TYR A 1 94 ? 7.876 8.384 -4.748 1.00 98.12 94 TYR A C 1
ATOM 750 O O . TYR A 1 94 ? 8.582 9.157 -4.098 1.00 98.12 94 TYR A O 1
ATOM 758 N N . LEU A 1 95 ? 8.300 7.180 -5.131 1.00 98.31 95 LEU A N 1
ATOM 759 C CA . LEU A 1 95 ? 9.594 6.625 -4.745 1.00 98.31 95 LEU A CA 1
ATOM 760 C C . LEU A 1 95 ? 10.439 6.282 -5.973 1.00 98.31 95 LEU A C 1
ATOM 762 O O . LEU A 1 95 ? 9.963 5.671 -6.931 1.00 98.31 95 LEU A O 1
ATOM 766 N N . VAL A 1 96 ? 11.716 6.655 -5.935 1.00 98.00 96 VAL A N 1
ATOM 767 C CA . VAL A 1 96 ? 12.675 6.372 -7.012 1.00 98.00 96 VAL A CA 1
ATOM 768 C C . VAL A 1 96 ? 13.381 5.021 -6.797 1.00 98.00 96 VAL A C 1
ATOM 770 O O . VAL A 1 96 ? 13.396 4.502 -5.677 1.00 98.00 96 VAL A O 1
ATOM 773 N N . PRO A 1 97 ? 13.991 4.422 -7.840 1.00 97.69 97 PRO A N 1
ATOM 774 C CA . PRO A 1 97 ? 14.751 3.182 -7.691 1.00 97.69 97 PRO A CA 1
ATOM 775 C C . PRO A 1 97 ? 15.818 3.262 -6.585 1.00 97.69 97 PRO A C 1
ATOM 777 O O . PRO A 1 97 ? 16.530 4.258 -6.475 1.00 97.69 97 PRO A O 1
ATOM 780 N N . ASN A 1 98 ? 15.957 2.192 -5.793 1.00 97.69 98 ASN A N 1
ATOM 781 C CA . ASN A 1 98 ? 16.810 2.088 -4.593 1.00 97.69 98 ASN A CA 1
ATOM 782 C C . ASN A 1 98 ? 16.398 2.943 -3.383 1.00 97.69 98 ASN A C 1
ATOM 784 O O . ASN A 1 98 ? 17.067 2.877 -2.346 1.00 97.69 98 ASN A O 1
ATOM 788 N N . GLN A 1 99 ? 15.324 3.731 -3.465 1.00 98.25 99 GLN A N 1
ATOM 789 C CA . GLN A 1 99 ? 14.876 4.520 -2.325 1.00 98.25 99 GLN A CA 1
ATOM 790 C C . GLN A 1 99 ? 14.346 3.617 -1.205 1.00 98.25 99 GLN A C 1
ATOM 792 O O . GLN A 1 99 ? 13.599 2.662 -1.435 1.00 98.25 99 GLN A O 1
ATOM 797 N N . LYS A 1 100 ? 14.717 3.958 0.031 1.00 98.00 100 LYS A N 1
ATOM 798 C CA . LYS A 1 100 ? 14.166 3.368 1.252 1.00 98.00 100 LYS A CA 1
ATOM 799 C C . LYS A 1 100 ? 13.477 4.466 2.044 1.00 98.00 100 LYS A C 1
ATOM 801 O O . LYS A 1 100 ? 14.121 5.444 2.416 1.00 98.00 100 LYS A O 1
ATOM 806 N N . LEU A 1 101 ? 12.190 4.297 2.309 1.00 97.19 101 LEU A N 1
ATOM 807 C CA . LEU A 1 101 ? 11.412 5.197 3.150 1.00 97.19 101 LEU A CA 1
ATOM 808 C C . LEU A 1 101 ? 11.025 4.463 4.432 1.00 97.19 101 LEU A C 1
ATOM 810 O O . LEU A 1 101 ? 10.480 3.362 4.379 1.00 97.19 101 LEU A O 1
ATOM 814 N N . ARG A 1 102 ? 11.315 5.073 5.583 1.00 97.19 102 ARG A N 1
ATOM 815 C CA . ARG A 1 102 ? 10.904 4.583 6.901 1.00 97.19 102 ARG A CA 1
ATOM 816 C C . ARG A 1 102 ? 10.022 5.625 7.564 1.00 97.19 102 ARG A C 1
ATOM 818 O O . ARG A 1 102 ? 10.420 6.783 7.661 1.00 97.19 102 ARG A O 1
ATOM 825 N N . LEU A 1 103 ? 8.853 5.207 8.029 1.00 92.75 103 LEU A N 1
ATOM 826 C CA . LEU A 1 103 ? 7.885 6.067 8.697 1.00 92.75 103 LEU A CA 1
ATOM 827 C C . LEU A 1 103 ? 7.491 5.435 10.025 1.00 92.75 103 LEU A C 1
ATOM 829 O O . LEU A 1 103 ? 7.242 4.235 10.093 1.00 92.75 103 LEU A O 1
ATOM 833 N N . THR A 1 104 ? 7.397 6.263 11.059 1.00 94.19 104 THR A N 1
ATOM 834 C CA . THR A 1 104 ? 6.844 5.878 12.360 1.00 94.19 104 THR A CA 1
ATOM 835 C C . THR A 1 104 ? 5.707 6.826 12.671 1.00 94.19 104 THR A C 1
ATOM 837 O O . THR A 1 104 ? 5.944 8.032 12.803 1.00 94.19 104 THR A O 1
ATOM 840 N N . ARG A 1 105 ? 4.479 6.315 12.735 1.00 89.44 105 ARG A N 1
ATOM 841 C CA . ARG A 1 105 ? 3.279 7.147 12.879 1.00 89.44 105 ARG A CA 1
ATOM 842 C C . ARG A 1 105 ? 2.235 6.460 13.761 1.00 89.44 105 ARG A C 1
ATOM 844 O O . ARG A 1 105 ? 2.174 5.228 13.768 1.00 89.44 105 ARG A O 1
ATOM 851 N N . PRO A 1 106 ? 1.436 7.237 14.512 1.00 93.00 106 PRO A N 1
ATOM 852 C CA . PRO A 1 106 ? 0.211 6.710 15.088 1.00 93.00 106 PRO A CA 1
ATOM 853 C C . PRO A 1 106 ? -0.765 6.357 13.965 1.00 93.00 106 PRO A C 1
ATOM 855 O O . PRO A 1 106 ? -0.876 7.100 12.992 1.00 93.00 106 PRO A O 1
ATOM 858 N N . LEU A 1 107 ? -1.446 5.230 14.115 1.00 93.88 107 LEU A N 1
ATOM 859 C CA . LEU A 1 107 ? -2.569 4.846 13.269 1.00 93.88 107 LEU A CA 1
ATOM 860 C C . LEU A 1 107 ? -3.875 5.403 13.839 1.00 93.88 107 LEU A C 1
ATOM 862 O O . LEU A 1 107 ? -3.928 5.846 14.988 1.00 93.88 107 LEU A O 1
ATOM 866 N N . ASN A 1 108 ? -4.949 5.336 13.064 1.00 94.94 108 ASN A N 1
ATOM 867 C CA . ASN A 1 108 ? -6.297 5.462 13.595 1.00 94.94 108 ASN A CA 1
ATOM 868 C C . ASN A 1 108 ? -6.580 4.322 14.601 1.00 94.94 108 ASN A C 1
ATOM 870 O O . ASN A 1 108 ? -6.106 3.195 14.444 1.00 94.94 108 ASN A O 1
ATOM 874 N N . LEU A 1 109 ? -7.346 4.624 15.654 1.00 92.75 109 LEU A N 1
ATOM 875 C CA . LEU A 1 109 ? -7.740 3.654 16.684 1.00 92.75 109 LEU A CA 1
ATOM 876 C C . LEU A 1 109 ? -8.525 2.470 16.111 1.00 92.75 109 LEU A C 1
ATOM 878 O O . LEU A 1 109 ? -8.396 1.354 16.606 1.00 92.75 109 LEU A O 1
ATOM 882 N N . ASP A 1 110 ? -9.293 2.711 15.052 1.00 94.31 110 ASP A N 1
ATOM 883 C CA . ASP A 1 110 ? -10.100 1.694 14.387 1.00 94.31 110 ASP A CA 1
ATOM 884 C C . ASP A 1 110 ? -9.302 0.890 13.343 1.00 94.31 110 ASP A C 1
ATOM 886 O O . ASP A 1 110 ? -9.865 -0.000 12.700 1.00 94.31 110 ASP A O 1
ATOM 890 N N . THR A 1 111 ? -8.015 1.191 13.123 1.00 96.31 111 THR A N 1
ATOM 891 C CA . THR A 1 111 ? -7.220 0.536 12.076 1.00 96.31 111 THR A CA 1
ATOM 892 C C . THR A 1 111 ? -6.969 -0.921 12.427 1.00 96.31 111 THR A C 1
ATOM 894 O O . THR A 1 111 ? -6.262 -1.247 13.380 1.00 96.31 111 THR A O 1
ATOM 897 N N . ARG A 1 112 ? -7.521 -1.817 11.606 1.00 95.88 112 ARG A N 1
ATOM 898 C CA . ARG A 1 112 ? -7.351 -3.271 11.737 1.00 95.88 112 ARG A CA 1
ATOM 899 C C . ARG A 1 112 ? -6.374 -3.828 10.721 1.00 95.88 112 ARG A C 1
ATOM 901 O O . ARG A 1 112 ? -5.728 -4.836 10.998 1.00 95.88 112 ARG A O 1
ATOM 908 N N . TYR A 1 113 ? -6.241 -3.169 9.574 1.00 97.50 113 TYR A N 1
ATOM 909 C CA . TYR A 1 113 ? -5.360 -3.597 8.499 1.00 97.50 113 TYR A CA 1
ATOM 910 C C . TYR A 1 113 ? -4.619 -2.420 7.881 1.00 97.50 113 TYR A C 1
ATOM 912 O O . TYR A 1 113 ? -5.140 -1.309 7.791 1.00 97.50 113 TYR A O 1
ATOM 920 N N . ILE A 1 114 ? -3.414 -2.708 7.399 1.00 97.81 114 ILE A N 1
ATOM 921 C CA . ILE A 1 114 ? -2.688 -1.850 6.471 1.00 97.81 114 ILE A CA 1
ATOM 922 C C . ILE A 1 114 ? -2.773 -2.490 5.092 1.00 97.81 114 ILE A C 1
ATOM 924 O O . ILE A 1 114 ? -2.337 -3.627 4.914 1.00 97.81 114 ILE A O 1
ATOM 928 N N . GLY A 1 115 ? -3.339 -1.766 4.132 1.00 98.19 115 GLY A N 1
ATOM 929 C CA . GLY A 1 115 ? -3.330 -2.120 2.715 1.00 98.19 115 GLY A CA 1
ATOM 930 C C . GLY A 1 115 ? -2.262 -1.328 1.970 1.00 98.19 115 GLY A C 1
ATOM 931 O O . GLY A 1 115 ? -1.969 -0.187 2.321 1.00 98.19 115 GLY A O 1
ATOM 932 N N . VAL A 1 116 ? -1.681 -1.909 0.926 1.00 98.31 116 VAL A N 1
ATOM 933 C CA . VAL A 1 116 ? -0.726 -1.236 0.042 1.00 98.31 116 VAL A CA 1
ATOM 934 C C . VAL A 1 116 ? -1.074 -1.539 -1.408 1.00 98.31 116 VAL A C 1
ATOM 936 O O . VAL A 1 116 ? -1.287 -2.698 -1.764 1.00 98.31 116 VAL A O 1
ATOM 939 N N . VAL A 1 117 ? -1.093 -0.497 -2.239 1.00 98.56 117 VAL A N 1
ATOM 940 C CA . VAL A 1 117 ? -1.206 -0.584 -3.700 1.00 98.56 117 VAL A CA 1
ATOM 941 C C . VAL A 1 117 ? 0.008 0.085 -4.329 1.00 98.56 117 VAL A C 1
ATOM 943 O O . VAL A 1 117 ? 0.319 1.237 -4.032 1.00 98.56 117 VAL A O 1
ATOM 946 N N . ALA A 1 118 ? 0.694 -0.629 -5.213 1.00 98.25 118 ALA A N 1
ATOM 947 C CA . ALA A 1 118 ? 1.861 -0.154 -5.938 1.00 98.25 118 ALA A CA 1
ATOM 948 C C . ALA A 1 118 ? 1.551 -0.077 -7.439 1.00 98.25 118 ALA A C 1
ATOM 950 O O . ALA A 1 118 ? 1.226 -1.084 -8.065 1.00 98.25 118 ALA A O 1
ATOM 951 N N . ALA A 1 119 ? 1.677 1.110 -8.035 1.00 97.31 119 ALA A N 1
ATOM 952 C CA . ALA A 1 119 ? 1.492 1.296 -9.473 1.00 97.31 119 ALA A CA 1
ATOM 953 C C . ALA A 1 119 ? 2.721 0.875 -10.262 1.00 97.31 119 ALA A C 1
ATOM 955 O O . ALA A 1 119 ? 3.531 1.693 -10.714 1.00 97.31 119 ALA A O 1
ATOM 956 N N . PHE A 1 120 ? 2.842 -0.433 -10.432 1.00 97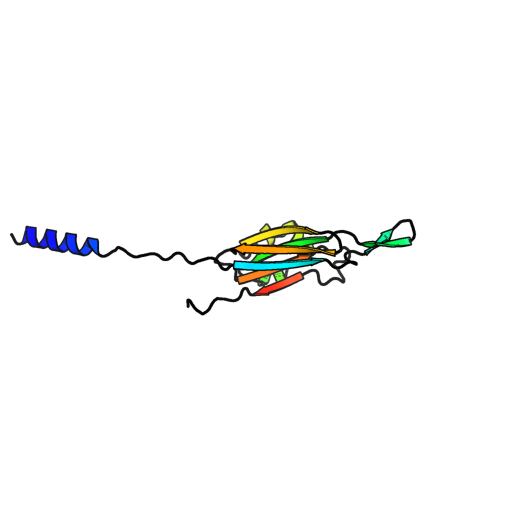.06 120 PHE A N 1
ATOM 957 C CA . PHE A 1 120 ? 3.713 -0.982 -11.450 1.00 97.06 120 PHE A CA 1
ATOM 958 C C . PHE A 1 120 ? 3.227 -0.583 -12.842 1.00 97.06 120 PHE A C 1
ATOM 960 O O . PHE A 1 120 ? 2.046 -0.329 -13.058 1.00 97.06 120 PHE A O 1
ATOM 967 N N . ARG A 1 121 ? 4.145 -0.538 -13.807 1.00 93.31 121 ARG A N 1
ATOM 968 C CA . ARG A 1 121 ? 3.779 -0.290 -15.207 1.00 93.31 121 ARG A CA 1
ATOM 969 C C . ARG A 1 121 ? 2.950 -1.437 -15.792 1.00 93.31 121 ARG A C 1
ATOM 971 O O . ARG A 1 121 ? 2.039 -1.196 -16.571 1.00 93.31 121 ARG A O 1
ATOM 978 N N . GLU A 1 122 ? 3.297 -2.669 -15.438 1.00 93.81 122 GLU A N 1
ATOM 979 C CA . GLU A 1 122 ? 2.660 -3.894 -15.932 1.00 93.81 122 GLU A CA 1
ATOM 980 C C . GLU A 1 122 ? 1.826 -4.515 -14.806 1.00 93.81 122 GLU A C 1
ATOM 982 O O . GLU A 1 122 ? 2.221 -5.492 -14.176 1.00 93.81 122 GLU A O 1
ATOM 987 N N . ILE A 1 123 ? 0.684 -3.891 -14.502 1.00 94.06 123 ILE A N 1
ATOM 988 C CA . ILE A 1 123 ? -0.192 -4.309 -13.392 1.00 94.06 123 ILE A CA 1
ATOM 989 C C . ILE A 1 123 ? -0.804 -5.699 -13.589 1.00 94.06 123 ILE A C 1
ATOM 991 O O . ILE A 1 123 ? -1.090 -6.371 -12.608 1.00 94.06 123 ILE A O 1
ATOM 995 N N . GLU A 1 124 ? -0.951 -6.151 -14.834 1.00 93.88 124 GLU A N 1
ATOM 996 C CA . GLU A 1 124 ? -1.551 -7.452 -15.164 1.00 93.88 124 GLU A CA 1
ATOM 997 C C . GLU A 1 124 ? -0.706 -8.637 -14.680 1.00 93.88 124 GLU A C 1
ATOM 999 O O . GLU A 1 124 ? -1.225 -9.713 -14.398 1.00 93.88 124 GLU A O 1
ATOM 1004 N N . THR A 1 125 ? 0.613 -8.452 -14.582 1.00 94.69 125 THR A N 1
ATOM 1005 C CA . THR A 1 125 ? 1.558 -9.505 -14.178 1.00 94.69 125 THR A CA 1
ATOM 1006 C C . THR A 1 125 ? 2.182 -9.245 -12.811 1.00 94.69 125 THR A C 1
ATOM 1008 O O . THR A 1 125 ? 2.752 -10.154 -12.205 1.00 94.69 125 THR A O 1
ATOM 1011 N N . ALA A 1 126 ? 2.093 -8.015 -12.304 1.00 95.75 126 ALA A N 1
ATOM 1012 C CA . ALA A 1 126 ? 2.676 -7.633 -11.031 1.00 95.75 126 ALA A CA 1
ATOM 1013 C C . ALA A 1 126 ? 1.785 -8.008 -9.839 1.00 95.75 126 ALA A C 1
ATOM 1015 O O . ALA A 1 126 ? 0.569 -7.837 -9.860 1.00 95.75 126 ALA A O 1
ATOM 1016 N N . GLN A 1 127 ? 2.408 -8.381 -8.718 1.00 97.25 127 GLN A N 1
ATOM 1017 C CA . GLN A 1 127 ? 1.738 -8.333 -7.420 1.00 97.25 127 GLN A CA 1
ATOM 1018 C C . GLN A 1 127 ? 1.678 -6.874 -6.945 1.00 97.25 127 GLN A C 1
ATOM 1020 O O . GLN A 1 127 ? 2.546 -6.390 -6.220 1.00 97.25 127 GLN A O 1
ATOM 1025 N N . TRP A 1 128 ? 0.659 -6.150 -7.396 1.00 97.94 128 TRP A N 1
ATOM 1026 C CA . TRP A 1 128 ? 0.481 -4.725 -7.108 1.00 97.94 128 TRP A CA 1
ATOM 1027 C C . TRP A 1 128 ? -0.216 -4.447 -5.770 1.00 97.94 128 TRP A C 1
ATOM 1029 O O . TRP A 1 128 ? -0.215 -3.301 -5.328 1.00 97.94 128 TRP A O 1
ATOM 1039 N N . ARG A 1 129 ? -0.787 -5.467 -5.113 1.00 98.38 129 ARG A N 1
ATOM 1040 C CA . ARG A 1 129 ? -1.516 -5.354 -3.840 1.00 98.38 129 ARG A CA 1
ATOM 1041 C C . ARG A 1 129 ? -0.895 -6.218 -2.751 1.00 98.38 129 ARG A C 1
ATOM 1043 O O . ARG A 1 129 ? -0.548 -7.376 -2.988 1.00 98.38 129 ARG A O 1
ATOM 1050 N N . ALA A 1 130 ? -0.835 -5.680 -1.541 1.00 98.12 130 ALA A N 1
ATOM 1051 C CA . ALA A 1 130 ? -0.526 -6.432 -0.331 1.00 98.12 130 ALA A CA 1
ATOM 1052 C C . ALA A 1 130 ? -1.304 -5.865 0.859 1.00 98.12 130 ALA A C 1
ATOM 1054 O O . ALA A 1 130 ? -1.701 -4.700 0.851 1.00 98.12 130 ALA A O 1
ATOM 1055 N N . SER A 1 131 ? -1.505 -6.675 1.892 1.00 97.94 131 SER A N 1
ATOM 1056 C CA . SER A 1 131 ? -2.089 -6.217 3.148 1.00 97.94 131 SER A CA 1
ATOM 1057 C C . SER A 1 131 ? -1.579 -7.026 4.335 1.00 97.94 131 SER A C 1
ATOM 1059 O O . SER A 1 131 ? -1.085 -8.144 4.185 1.00 97.94 131 SER A O 1
ATOM 1061 N N . THR A 1 132 ? -1.677 -6.443 5.526 1.00 96.38 132 THR A N 1
ATOM 1062 C CA . THR A 1 132 ? -1.391 -7.121 6.794 1.00 96.38 132 THR A CA 1
ATOM 1063 C C . THR A 1 132 ? -2.349 -6.645 7.872 1.00 96.38 132 THR A C 1
ATOM 1065 O O . THR A 1 132 ? -2.747 -5.480 7.883 1.00 96.38 132 THR A O 1
ATOM 1068 N N . ALA A 1 133 ? -2.697 -7.535 8.800 1.00 95.31 133 ALA A N 1
ATOM 1069 C CA . ALA A 1 133 ? -3.374 -7.141 10.025 1.00 95.31 133 ALA A CA 1
ATOM 1070 C C . ALA A 1 133 ? -2.436 -6.293 10.894 1.00 95.31 133 ALA A C 1
ATOM 1072 O O . ALA A 1 133 ? -1.228 -6.547 10.957 1.00 95.31 133 ALA A O 1
ATOM 1073 N N . VAL A 1 134 ? -3.004 -5.299 11.569 1.00 92.50 134 VAL A N 1
ATOM 1074 C CA . VAL A 1 134 ? -2.351 -4.599 12.672 1.00 92.50 134 VAL A CA 1
ATOM 1075 C C . VAL A 1 134 ? -2.513 -5.477 13.915 1.00 92.50 134 VAL A C 1
ATOM 1077 O O . VAL A 1 134 ? -3.650 -5.787 14.279 1.00 92.50 134 VAL A O 1
ATOM 1080 N N . PRO A 1 135 ? -1.416 -5.916 14.558 1.00 83.50 135 PRO A N 1
ATOM 1081 C CA . PRO A 1 135 ? -1.506 -6.690 15.788 1.00 83.50 135 PRO A CA 1
ATOM 1082 C C . PRO A 1 135 ? -2.242 -5.895 16.868 1.00 83.50 135 PRO A C 1
ATOM 1084 O O . PRO A 1 135 ? -1.948 -4.718 17.084 1.00 83.50 135 PRO A O 1
ATOM 1087 N N . VAL A 1 136 ? -3.180 -6.540 17.556 1.00 71.44 136 VAL A N 1
ATOM 1088 C CA . VAL A 1 136 ? -3.810 -5.972 18.751 1.00 71.44 136 VAL A CA 1
ATOM 1089 C C . VAL A 1 136 ? -2.826 -6.148 19.909 1.00 71.44 136 VAL A C 1
ATOM 1091 O O . VAL A 1 136 ? -2.306 -7.245 20.104 1.00 71.44 136 VAL A O 1
ATOM 1094 N N . ASP A 1 137 ? -2.527 -5.085 20.661 1.00 66.25 137 ASP A N 1
ATOM 1095 C CA . ASP A 1 137 ? -1.748 -5.229 21.898 1.00 66.25 137 ASP A CA 1
ATOM 1096 C C . ASP A 1 137 ? -2.660 -5.831 22.9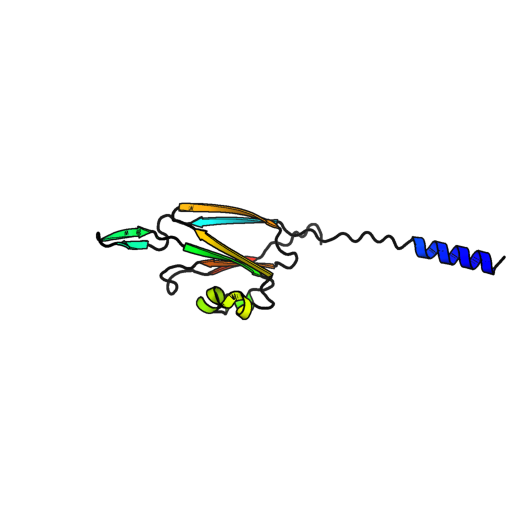79 1.00 66.25 137 ASP A C 1
ATOM 1098 O O . ASP A 1 137 ? -3.403 -5.119 23.653 1.00 66.25 137 ASP A O 1
ATOM 1102 N N . GLU A 1 138 ? -2.631 -7.159 23.118 1.00 57.94 138 GLU A N 1
ATOM 1103 C CA . GLU A 1 138 ? -3.460 -7.910 24.077 1.00 57.94 138 GLU A CA 1
ATOM 1104 C C . GLU A 1 138 ? -3.140 -7.588 25.549 1.00 57.94 138 GLU A C 1
ATOM 1106 O O . GLU A 1 138 ? -3.889 -7.972 26.440 1.00 57.94 138 GLU A O 1
ATOM 1111 N N . ARG A 1 139 ? -2.059 -6.849 25.844 1.00 56.31 139 ARG A N 1
ATOM 1112 C CA . ARG A 1 139 ? -1.662 -6.514 27.228 1.00 56.31 139 ARG A CA 1
ATOM 1113 C C . ARG A 1 139 ? -2.581 -5.505 27.922 1.00 56.31 139 ARG A C 1
ATOM 1115 O O . ARG A 1 139 ? -2.386 -5.233 29.104 1.00 56.31 139 ARG A O 1
ATOM 1122 N N . PHE A 1 140 ? -3.544 -4.945 27.197 1.00 50.16 140 PHE A N 1
ATOM 1123 C CA . PHE A 1 140 ? -4.507 -3.966 27.707 1.00 50.16 140 PHE A CA 1
ATOM 1124 C C . PHE A 1 140 ? -5.965 -4.359 27.417 1.00 50.16 140 PHE A C 1
ATOM 1126 O O . PHE A 1 140 ? -6.833 -3.487 27.432 1.00 50.16 140 PHE A O 1
ATOM 1133 N N . SER A 1 141 ? -6.220 -5.638 27.111 1.00 47.09 141 SER A N 1
ATOM 1134 C CA . SER A 1 141 ? -7.572 -6.212 26.986 1.00 47.09 141 SER A CA 1
ATOM 1135 C C . SER A 1 141 ? -8.042 -6.836 28.295 1.00 47.09 141 SER A C 1
ATOM 1137 O O . SER A 1 141 ? -7.193 -7.423 29.002 1.00 47.09 141 SER A O 1
#